Protein AF-B0VG73-F1 (afdb_monomer_lite)

Organism: Cloacimonas acidaminovorans (strain Evry) (NCBI:txid459349)

Secondary structure (DSSP, 8-state):
-HHHHHHHHHHH---THHHHHHHHHHHS-HHHHHHHHHHHHTT-HHHHHHHHHHHHHHHHHHHHHHHHHHHHHHHHHHHHTT-

Structure (mmCIF, N/CA/C/O backbone):
data_AF-B0VG73-F1
#
_entry.id   AF-B0VG73-F1
#
loop_
_atom_site.group_PDB
_atom_site.id
_atom_site.type_symbol
_atom_site.label_atom_id
_atom_site.label_alt_id
_atom_site.label_comp_id
_atom_site.label_asym_id
_atom_site.label_entity_id
_atom_site.label_seq_id
_atom_site.pdbx_PDB_ins_code
_atom_site.Cartn_x
_atom_site.Cartn_y
_atom_site.Cartn_z
_atom_site.occupancy
_atom_site.B_iso_or_equiv
_atom_site.auth_seq_id
_atom_site.auth_comp_id
_atom_site.auth_asym_id
_atom_site.auth_atom_id
_atom_site.pdbx_PDB_model_num
ATOM 1 N N . MET A 1 1 ? -15.452 3.845 2.648 1.00 52.94 1 MET A N 1
ATOM 2 C CA . MET A 1 1 ? -15.103 2.486 3.119 1.00 52.94 1 MET A CA 1
ATOM 3 C C . MET A 1 1 ? -14.891 2.452 4.622 1.00 52.94 1 MET A C 1
ATOM 5 O O . MET A 1 1 ? -15.601 1.708 5.275 1.00 52.94 1 MET A O 1
ATOM 9 N N . CYS A 1 2 ? -14.035 3.309 5.188 1.00 48.00 2 CYS A N 1
ATOM 10 C CA . CYS A 1 2 ? -13.744 3.316 6.630 1.00 48.00 2 CYS A CA 1
ATOM 11 C C . CYS A 1 2 ? -14.990 3.519 7.512 1.00 48.00 2 CYS A C 1
ATOM 13 O O . CYS A 1 2 ? -15.252 2.678 8.358 1.00 48.00 2 CYS A O 1
ATOM 15 N N . ILE A 1 3 ? -15.825 4.529 7.220 1.00 56.31 3 ILE A N 1
ATOM 16 C CA . ILE A 1 3 ? -17.082 4.789 7.959 1.00 56.31 3 ILE A CA 1
ATOM 17 C C . ILE A 1 3 ? -18.061 3.603 7.860 1.00 56.31 3 ILE A C 1
ATOM 19 O O . ILE A 1 3 ? -18.718 3.237 8.827 1.00 56.31 3 ILE A O 1
ATOM 23 N N . TYR A 1 4 ? -18.138 2.964 6.687 1.00 58.47 4 TYR A N 1
ATOM 24 C CA . TYR A 1 4 ? -19.022 1.817 6.461 1.00 58.47 4 TYR A CA 1
ATOM 25 C C . TYR A 1 4 ? -18.537 0.572 7.222 1.00 58.47 4 TYR A C 1
ATOM 27 O O . TYR A 1 4 ? -19.335 -0.116 7.851 1.00 58.47 4 TYR A O 1
ATOM 35 N N . SER A 1 5 ? -17.226 0.309 7.233 1.00 50.81 5 SER A N 1
ATOM 36 C CA . SER A 1 5 ? -16.640 -0.789 8.011 1.00 50.81 5 SER A CA 1
ATOM 37 C C . SER A 1 5 ? -16.711 -0.555 9.519 1.00 50.81 5 SER A C 1
ATOM 39 O O . SER A 1 5 ? -16.844 -1.524 10.250 1.00 50.81 5 SER A O 1
ATOM 41 N N . GLU A 1 6 ? -16.672 0.687 9.996 1.00 57.03 6 GLU A N 1
ATOM 42 C CA . GLU A 1 6 ? -16.756 1.022 11.425 1.00 57.03 6 GLU A CA 1
ATOM 43 C C . GLU A 1 6 ? -18.156 0.753 12.004 1.00 57.03 6 GLU A C 1
ATOM 45 O O . GLU A 1 6 ? -18.288 0.224 13.104 1.00 57.03 6 GLU A O 1
ATOM 50 N N . ILE A 1 7 ? -19.205 1.004 11.213 1.00 60.72 7 ILE A N 1
ATOM 51 C CA . ILE A 1 7 ? -20.601 0.712 11.581 1.00 60.72 7 ILE A CA 1
ATOM 52 C C . ILE A 1 7 ? -20.906 -0.795 11.495 1.00 60.72 7 ILE A C 1
ATOM 54 O O . ILE A 1 7 ? -21.726 -1.321 12.252 1.00 60.72 7 ILE A O 1
ATOM 58 N N . VAL A 1 8 ? -20.253 -1.510 10.574 1.00 58.00 8 VAL A N 1
ATOM 59 C CA . VAL A 1 8 ? -20.535 -2.926 10.286 1.00 58.00 8 VAL A CA 1
ATOM 60 C C . VAL A 1 8 ? -19.635 -3.890 11.083 1.00 58.00 8 VAL A C 1
ATOM 62 O O . VAL A 1 8 ? -20.065 -5.002 11.395 1.00 58.00 8 VAL A O 1
ATOM 65 N N . ALA A 1 9 ? -18.429 -3.481 11.491 1.00 51.41 9 ALA A N 1
ATOM 66 C CA . ALA A 1 9 ? -17.470 -4.316 12.227 1.00 51.41 9 ALA A CA 1
ATOM 67 C C . ALA A 1 9 ? -17.994 -4.883 13.567 1.00 51.41 9 ALA A C 1
ATOM 69 O O . ALA A 1 9 ? -17.762 -6.071 13.813 1.00 51.41 9 ALA A O 1
ATOM 70 N N . PRO A 1 10 ? -18.763 -4.143 14.397 1.00 53.94 10 PRO A N 1
ATOM 71 C CA . PRO A 1 10 ? -19.362 -4.709 15.607 1.00 53.94 10 PRO A CA 1
ATOM 72 C C . PRO A 1 10 ? -20.396 -5.799 15.301 1.00 53.94 10 PRO A C 1
ATOM 74 O O . PRO A 1 10 ? -20.606 -6.700 16.110 1.00 53.94 10 PRO A O 1
ATOM 77 N N . ARG A 1 11 ? -21.036 -5.747 14.121 1.00 50.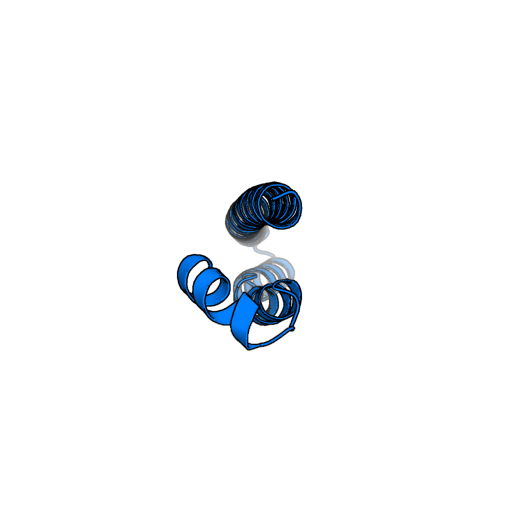41 11 ARG A N 1
ATOM 78 C CA . ARG A 1 11 ? -22.048 -6.728 13.705 1.00 50.41 11 ARG A CA 1
ATOM 79 C C . ARG A 1 11 ? -21.470 -7.977 13.049 1.00 50.41 11 ARG A C 1
ATOM 81 O O . ARG A 1 11 ? -22.139 -9.004 13.081 1.00 50.41 11 ARG A O 1
ATOM 88 N N . LEU A 1 12 ? -20.263 -7.914 12.481 1.00 53.47 12 LEU A N 1
ATOM 89 C CA . LEU A 1 12 ? -19.707 -9.023 11.695 1.00 53.47 12 LEU A CA 1
ATOM 90 C C . LEU A 1 12 ? -18.551 -9.801 12.340 1.00 53.47 12 LEU A C 1
ATOM 92 O O . LEU A 1 12 ? -18.190 -10.835 11.789 1.00 53.47 12 LEU A O 1
ATOM 96 N N . LYS A 1 13 ? -17.977 -9.387 13.484 1.00 52.44 13 LYS A N 1
ATOM 97 C CA . LYS A 1 13 ? -16.847 -10.102 14.143 1.00 52.44 13 LYS A CA 1
ATOM 98 C C . LYS A 1 13 ? -15.645 -10.401 13.216 1.00 52.44 13 LYS A C 1
ATOM 100 O O . LYS A 1 13 ? -14.802 -11.231 13.542 1.00 52.44 13 LYS A O 1
ATOM 105 N N . THR A 1 14 ? -15.532 -9.734 12.070 1.00 46.53 14 THR A N 1
ATOM 106 C CA . THR A 1 14 ? -14.430 -9.918 11.117 1.00 46.53 14 THR A CA 1
ATOM 107 C C . THR A 1 14 ? -13.464 -8.742 11.201 1.00 46.53 14 THR A C 1
ATOM 109 O O . THR A 1 14 ? -13.917 -7.594 11.206 1.00 46.53 14 THR A O 1
ATOM 112 N N . PRO A 1 15 ? -12.143 -8.985 11.232 1.00 54.94 15 PRO A N 1
ATOM 113 C CA . PRO A 1 15 ? -11.166 -7.914 11.332 1.00 54.94 15 PRO A CA 1
ATOM 114 C C . PRO A 1 15 ? -11.198 -7.030 10.077 1.00 54.94 15 PRO A C 1
ATOM 116 O O . PRO A 1 15 ? -11.246 -7.519 8.947 1.00 54.94 15 PRO A O 1
ATOM 119 N N . VAL A 1 16 ? -11.134 -5.710 10.286 1.00 57.62 16 VAL A N 1
ATOM 120 C CA . VAL A 1 16 ? -11.110 -4.661 9.242 1.00 57.62 16 VAL A CA 1
ATOM 121 C C . VAL A 1 16 ? -10.003 -4.907 8.200 1.00 57.62 16 VAL A C 1
ATOM 123 O O . VAL A 1 16 ? -10.127 -4.487 7.052 1.00 57.62 16 VAL A O 1
ATOM 126 N N . SER A 1 17 ? -8.962 -5.666 8.562 1.00 58.97 17 SER A N 1
ATOM 127 C CA . SER A 1 17 ? -7.872 -6.075 7.673 1.00 58.97 17 SER A CA 1
ATOM 128 C C . SER A 1 17 ? -8.335 -6.830 6.424 1.00 58.97 17 SER A C 1
ATOM 130 O O . SER A 1 17 ? -7.763 -6.607 5.362 1.00 58.97 17 SER A O 1
ATOM 132 N N . VAL A 1 18 ? -9.393 -7.648 6.496 1.00 60.06 18 VAL A N 1
ATOM 133 C CA . VAL A 1 18 ? -9.876 -8.431 5.339 1.00 60.06 18 VAL A CA 1
ATOM 134 C C . VAL A 1 18 ? -10.408 -7.511 4.235 1.00 60.06 18 VAL A C 1
ATOM 136 O O . VAL A 1 18 ? -10.114 -7.710 3.057 1.00 60.06 18 VAL A O 1
ATOM 139 N N . PHE A 1 19 ? -11.113 -6.441 4.614 1.00 62.41 19 PHE A N 1
ATOM 140 C CA . PHE A 1 19 ? -11.591 -5.431 3.666 1.00 62.41 19 PHE A CA 1
ATOM 141 C C . PHE A 1 19 ? -10.441 -4.631 3.048 1.00 62.41 19 PHE A C 1
ATOM 143 O O . PHE A 1 19 ? -10.482 -4.305 1.862 1.00 62.41 19 PHE A O 1
ATOM 150 N N . VAL A 1 20 ? -9.395 -4.349 3.830 1.00 64.38 20 VAL A N 1
ATOM 151 C CA . VAL A 1 20 ? -8.203 -3.632 3.360 1.00 64.38 20 VAL A CA 1
ATOM 152 C C . VAL A 1 20 ? -7.417 -4.477 2.353 1.00 64.38 20 VAL A C 1
ATOM 154 O O . VAL A 1 20 ? -7.036 -3.963 1.304 1.00 64.38 20 VAL A O 1
ATOM 157 N N . THR A 1 21 ? -7.230 -5.777 2.599 1.00 67.25 21 THR A N 1
ATOM 158 C CA . THR A 1 21 ? -6.512 -6.671 1.674 1.00 67.25 21 THR A CA 1
ATOM 159 C C . THR A 1 21 ? -7.235 -6.817 0.334 1.00 67.25 21 THR A C 1
ATOM 161 O O . THR A 1 21 ? -6.601 -6.694 -0.713 1.00 67.25 21 THR A O 1
ATOM 164 N N . CYS A 1 22 ? -8.560 -7.005 0.337 1.00 68.00 22 CYS A N 1
ATOM 165 C CA . CYS A 1 22 ? -9.343 -7.076 -0.902 1.00 68.00 22 CYS A CA 1
ATOM 166 C C . CYS A 1 22 ? -9.339 -5.749 -1.678 1.00 68.00 22 CYS A C 1
ATOM 168 O O . CYS A 1 22 ? -9.348 -5.763 -2.907 1.00 68.00 22 CYS A O 1
ATOM 170 N N . ALA A 1 23 ? -9.292 -4.610 -0.979 1.00 66.38 23 ALA A N 1
ATOM 171 C CA . ALA A 1 23 ? -9.208 -3.296 -1.608 1.00 66.38 23 ALA A CA 1
ATOM 172 C C . ALA A 1 23 ? -7.814 -2.998 -2.183 1.00 66.38 23 ALA A C 1
ATOM 174 O O . ALA A 1 23 ? -7.724 -2.334 -3.207 1.00 66.38 23 ALA A O 1
ATOM 175 N N . ILE A 1 24 ? -6.734 -3.500 -1.575 1.00 72.94 24 ILE A N 1
ATOM 176 C CA . ILE A 1 24 ? -5.354 -3.249 -2.026 1.00 72.94 24 ILE A CA 1
ATOM 177 C C . ILE A 1 24 ? -5.064 -3.864 -3.405 1.00 72.94 24 ILE A C 1
ATOM 179 O O . ILE A 1 24 ? -4.388 -3.230 -4.211 1.00 72.94 24 ILE A O 1
ATOM 183 N N . ILE A 1 25 ? -5.589 -5.058 -3.705 1.00 74.56 25 ILE A N 1
ATOM 184 C CA . ILE A 1 25 ? -5.279 -5.801 -4.944 1.00 74.56 25 ILE A CA 1
ATOM 185 C C . ILE A 1 25 ? -5.586 -4.997 -6.230 1.00 74.56 25 ILE A C 1
ATOM 187 O O . ILE A 1 25 ? -4.692 -4.881 -7.066 1.00 74.56 25 ILE A O 1
ATOM 191 N N . PRO A 1 26 ? -6.789 -4.418 -6.427 1.00 67.38 26 PRO A N 1
ATOM 192 C CA . PRO A 1 26 ? -7.080 -3.599 -7.609 1.00 67.38 26 PRO A CA 1
ATOM 193 C C . PRO A 1 26 ? -6.580 -2.150 -7.497 1.00 67.38 26 PRO A C 1
ATOM 195 O O . PRO A 1 26 ? -6.495 -1.452 -8.505 1.00 67.38 26 PRO A O 1
ATOM 198 N N . LEU A 1 27 ? -6.306 -1.673 -6.280 1.00 71.81 27 LEU A N 1
ATOM 199 C CA . LEU A 1 27 ? -5.988 -0.272 -6.007 1.00 71.81 27 LEU A CA 1
ATOM 200 C C . LEU A 1 27 ? -4.521 0.065 -6.293 1.00 71.81 27 LEU A C 1
ATOM 202 O O . LEU A 1 27 ? -4.202 1.207 -6.625 1.00 71.81 27 LEU A O 1
ATOM 206 N N . VAL A 1 28 ? -3.625 -0.920 -6.203 1.00 70.00 28 VAL A N 1
ATOM 207 C CA . VAL A 1 28 ? -2.246 -0.750 -6.664 1.00 70.00 28 VAL A CA 1
ATOM 208 C C . VAL A 1 28 ? -2.259 -0.670 -8.198 1.00 70.00 28 VAL A C 1
ATOM 210 O O . VAL A 1 28 ? -2.797 -1.570 -8.844 1.00 70.00 28 VAL A O 1
ATOM 213 N N . PRO A 1 29 ? -1.678 0.377 -8.814 1.00 75.25 29 PRO A N 1
ATOM 214 C CA . PRO A 1 29 ? -1.705 0.595 -10.261 1.00 75.25 29 PRO A CA 1
ATOM 215 C C . PRO A 1 29 ? -0.830 -0.424 -11.024 1.00 75.25 29 PRO A C 1
ATOM 217 O O . PRO A 1 29 ? 0.200 -0.083 -11.605 1.00 75.25 29 PRO A O 1
ATOM 220 N N . GLY A 1 30 ? -1.255 -1.691 -11.070 1.00 75.12 30 GLY A N 1
ATOM 221 C CA . GLY A 1 30 ? -0.535 -2.786 -11.730 1.00 75.12 30 GLY A CA 1
ATOM 222 C C . GLY A 1 30 ? -0.440 -2.612 -13.247 1.00 75.12 30 GLY A C 1
ATOM 223 O O . GLY A 1 30 ? 0.591 -2.906 -13.846 1.00 75.12 30 GLY A O 1
ATOM 224 N N . ARG A 1 31 ? -1.471 -2.029 -13.873 1.00 75.69 31 ARG A N 1
ATOM 225 C CA . ARG A 1 31 ? -1.459 -1.678 -15.305 1.00 75.69 31 ARG A CA 1
ATOM 226 C C . ARG A 1 31 ? -0.383 -0.647 -15.651 1.00 75.69 31 ARG A C 1
ATOM 228 O O . ARG A 1 31 ? 0.210 -0.731 -16.719 1.00 75.69 31 ARG A O 1
ATOM 235 N N . GLY A 1 32 ? -0.129 0.312 -14.760 1.00 78.75 32 GLY A N 1
ATOM 236 C CA . GLY A 1 32 ? 0.889 1.339 -14.975 1.00 78.75 32 GLY A CA 1
ATOM 237 C C . GLY A 1 32 ? 2.307 0.770 -14.904 1.00 78.75 32 GLY A C 1
ATOM 238 O O . GLY A 1 32 ? 3.150 1.120 -15.729 1.00 78.75 32 GLY A O 1
ATOM 239 N N . LEU A 1 33 ? 2.546 -0.172 -13.986 1.00 79.62 33 LEU A N 1
ATOM 240 C CA . LEU A 1 33 ? 3.803 -0.922 -13.920 1.00 79.62 33 LEU A CA 1
ATOM 241 C C . LEU A 1 33 ? 4.010 -1.786 -15.169 1.00 79.62 33 LEU A C 1
ATOM 243 O O . LEU A 1 33 ? 5.087 -1.758 -15.759 1.00 79.62 33 LE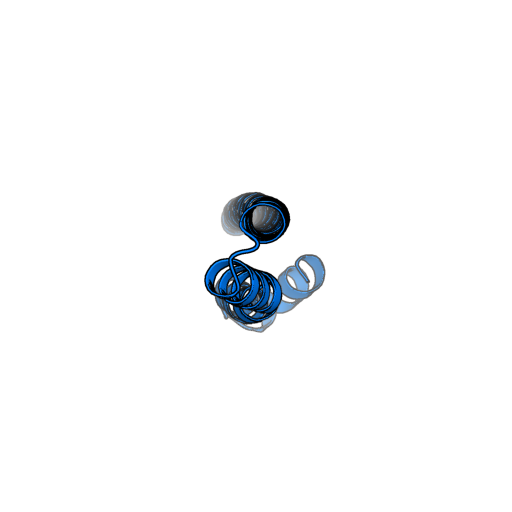U A O 1
ATOM 247 N N . PHE A 1 34 ? 2.969 -2.491 -15.619 1.00 84.12 34 PHE A N 1
ATOM 248 C CA . PHE A 1 34 ? 3.046 -3.333 -16.815 1.00 84.12 34 PHE A CA 1
ATOM 249 C C . PHE A 1 34 ? 3.335 -2.513 -18.081 1.00 84.12 34 PHE A C 1
ATOM 251 O O . PHE A 1 34 ? 4.202 -2.868 -18.876 1.00 84.12 34 PHE A O 1
ATOM 258 N N . ASN A 1 35 ? 2.669 -1.364 -18.229 1.00 82.12 35 ASN A N 1
ATOM 259 C CA . ASN A 1 35 ? 2.905 -0.452 -19.347 1.00 82.12 35 ASN A CA 1
ATOM 260 C C . ASN A 1 35 ? 4.326 0.133 -19.312 1.00 82.12 35 ASN A C 1
ATOM 262 O O . ASN A 1 35 ? 4.985 0.246 -20.341 1.00 82.12 35 ASN A O 1
ATOM 266 N N . SER A 1 36 ? 4.832 0.447 -18.116 1.00 82.00 36 SER A N 1
ATOM 267 C CA . SER A 1 36 ? 6.209 0.917 -17.946 1.00 82.00 36 SER A CA 1
ATOM 268 C C . SER A 1 36 ? 7.240 -0.141 -18.329 1.00 82.00 36 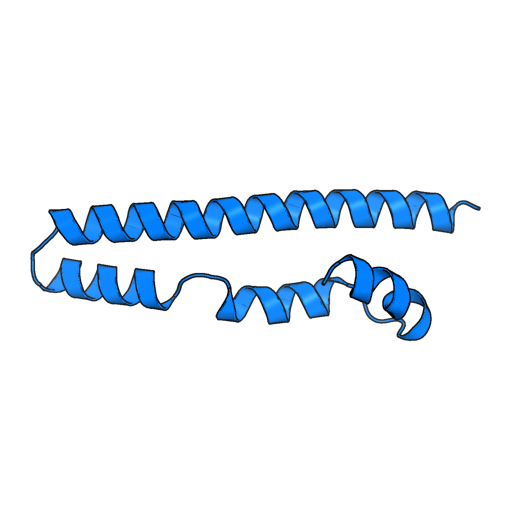SER A C 1
ATOM 270 O O . SER A 1 36 ? 8.236 0.183 -18.968 1.00 82.00 36 SER A O 1
ATOM 272 N N . MET A 1 37 ? 6.994 -1.407 -17.978 1.00 82.75 37 MET A N 1
ATOM 273 C CA . MET A 1 37 ? 7.846 -2.530 -18.372 1.00 82.75 37 MET A CA 1
ATOM 274 C C . MET A 1 37 ? 7.859 -2.707 -19.894 1.00 82.75 37 MET A C 1
ATOM 276 O O . MET A 1 37 ? 8.917 -2.907 -20.483 1.00 82.75 37 MET A O 1
ATOM 280 N N . GLN A 1 38 ? 6.703 -2.566 -20.546 1.00 83.62 38 GLN A N 1
ATOM 281 C CA . GLN A 1 38 ? 6.606 -2.632 -22.003 1.00 83.62 38 GLN A CA 1
ATOM 282 C C . GLN A 1 38 ? 7.374 -1.485 -22.687 1.00 83.62 38 GLN A C 1
ATOM 284 O O . GLN A 1 38 ? 8.101 -1.730 -23.648 1.00 83.62 38 GLN A O 1
ATOM 289 N N . LEU A 1 39 ? 7.277 -0.258 -22.163 1.00 81.12 39 LEU A N 1
ATOM 290 C CA . LEU A 1 39 ? 8.045 0.908 -22.632 1.00 81.12 39 LEU A CA 1
ATOM 291 C C . LEU A 1 39 ? 9.557 0.736 -22.414 1.00 81.12 39 LEU A C 1
ATOM 293 O O . LEU A 1 39 ? 10.354 1.139 -23.259 1.00 81.12 39 LEU A O 1
ATOM 297 N N . TYR A 1 40 ? 9.945 0.095 -21.309 1.00 81.56 40 TYR A N 1
ATOM 298 C CA . TYR A 1 40 ? 11.339 -0.212 -20.994 1.00 81.56 40 TYR A CA 1
ATOM 299 C C . TYR A 1 40 ? 11.937 -1.213 -21.992 1.00 81.56 40 TYR A C 1
ATOM 301 O O . TYR A 1 40 ? 13.028 -0.994 -22.512 1.00 81.56 40 TYR A O 1
ATOM 309 N N . ILE A 1 41 ? 11.190 -2.272 -22.325 1.00 84.62 41 ILE A N 1
ATOM 310 C CA . ILE A 1 41 ? 11.594 -3.270 -23.331 1.00 84.62 41 ILE A CA 1
ATOM 311 C C . ILE A 1 41 ? 11.634 -2.653 -24.740 1.00 84.62 41 ILE A C 1
ATOM 313 O O . ILE A 1 41 ? 12.495 -3.010 -25.539 1.00 84.62 41 ILE A O 1
ATOM 317 N N . ALA A 1 42 ? 10.748 -1.696 -25.037 1.00 83.81 42 ALA A N 1
ATOM 318 C CA . ALA A 1 42 ? 10.728 -0.965 -26.306 1.00 83.81 42 ALA A CA 1
ATOM 319 C C . ALA A 1 42 ? 11.889 0.043 -26.476 1.00 83.81 42 ALA A C 1
ATOM 321 O O . ALA A 1 42 ? 12.009 0.655 -27.535 1.00 83.81 42 ALA A O 1
ATOM 322 N N . GLY A 1 43 ? 12.748 0.222 -25.463 1.00 80.38 43 GLY A N 1
ATOM 323 C CA . GLY A 1 43 ? 13.921 1.103 -25.517 1.00 80.38 43 GLY A CA 1
ATOM 324 C C . GLY A 1 43 ? 13.649 2.566 -25.144 1.00 80.38 43 GLY A C 1
ATOM 325 O O . GLY A 1 43 ? 14.593 3.352 -25.031 1.00 80.38 43 GLY A O 1
ATOM 326 N N . ASP A 1 44 ? 12.393 2.937 -24.872 1.00 78.19 44 ASP A N 1
ATOM 327 C CA . ASP A 1 44 ? 12.006 4.289 -24.454 1.00 78.19 44 ASP A CA 1
ATOM 328 C C . ASP A 1 44 ? 12.102 4.450 -22.926 1.00 78.19 44 ASP A C 1
ATOM 330 O O . ASP A 1 44 ? 11.122 4.537 -22.177 1.00 78.19 44 ASP A O 1
ATOM 334 N N . ASN A 1 45 ? 13.348 4.471 -22.453 1.00 74.06 45 ASN A N 1
ATOM 335 C CA . ASN A 1 45 ? 13.707 4.578 -21.037 1.00 74.06 45 ASN A CA 1
ATOM 336 C C . ASN A 1 45 ? 13.201 5.877 -20.376 1.00 74.06 45 ASN A C 1
ATOM 338 O O . ASN A 1 45 ? 12.969 5.928 -19.162 1.00 74.06 45 ASN A O 1
ATOM 342 N N . LEU A 1 46 ? 13.016 6.935 -21.168 1.00 77.75 46 LEU A N 1
ATOM 343 C CA . LEU A 1 46 ? 12.603 8.253 -20.690 1.00 77.75 46 LEU A CA 1
ATOM 344 C C . LEU A 1 46 ? 11.113 8.254 -20.316 1.00 77.75 46 LEU A C 1
ATOM 346 O O . LEU A 1 46 ? 10.736 8.770 -19.261 1.00 77.75 46 LEU A O 1
ATOM 350 N N . HIS A 1 47 ? 10.275 7.604 -21.125 1.00 78.62 47 HIS A N 1
ATOM 351 C CA . HIS A 1 47 ? 8.857 7.419 -20.817 1.00 78.62 47 HIS A CA 1
ATOM 352 C C . HIS A 1 47 ? 8.625 6.314 -19.781 1.00 78.62 47 HIS A C 1
ATOM 354 O O . HIS A 1 47 ? 7.778 6.481 -18.899 1.00 78.62 47 HIS A O 1
ATOM 360 N N . ALA A 1 48 ? 9.412 5.233 -19.818 1.00 80.25 48 ALA A N 1
ATOM 361 C CA . ALA A 1 48 ? 9.333 4.158 -18.830 1.00 80.25 48 ALA A CA 1
ATOM 362 C C . ALA A 1 48 ? 9.616 4.662 -17.405 1.00 80.25 48 ALA A C 1
ATOM 364 O O . ALA A 1 48 ? 8.824 4.427 -16.495 1.00 80.25 48 ALA A O 1
ATOM 365 N N . SER A 1 49 ? 10.703 5.413 -17.204 1.00 79.94 49 SER A N 1
ATOM 366 C CA . SER A 1 49 ? 11.065 5.951 -15.883 1.00 79.94 49 SER A CA 1
ATOM 367 C C . SER A 1 49 ? 10.030 6.940 -15.333 1.00 79.94 49 SER A C 1
ATOM 369 O O . SER A 1 49 ? 9.677 6.863 -14.153 1.00 79.94 49 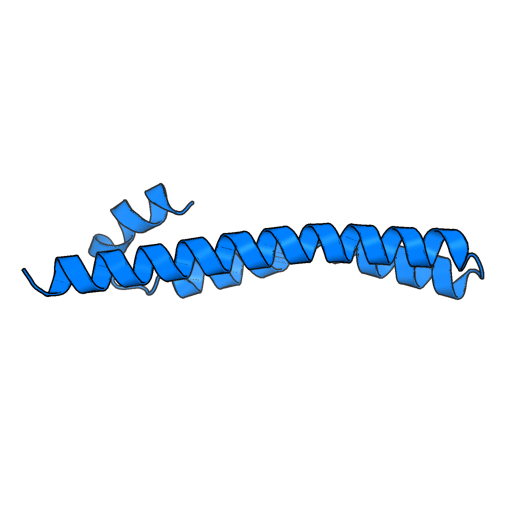SER A O 1
ATOM 371 N N . LYS A 1 50 ? 9.475 7.820 -16.180 1.00 83.88 50 LYS A N 1
ATOM 372 C CA . LYS A 1 50 ? 8.373 8.723 -15.799 1.00 83.88 50 LYS A CA 1
ATOM 373 C C . LYS A 1 50 ? 7.129 7.960 -15.353 1.00 83.88 50 LYS A C 1
ATOM 375 O O . LYS A 1 50 ? 6.542 8.302 -14.326 1.00 83.88 50 LYS A O 1
ATOM 380 N N . ALA A 1 51 ? 6.739 6.932 -16.102 1.00 83.50 51 ALA A N 1
ATOM 381 C CA . ALA A 1 51 ? 5.565 6.128 -15.787 1.00 83.50 51 ALA A CA 1
ATOM 382 C C . ALA A 1 51 ? 5.753 5.338 -14.476 1.00 83.50 51 ALA A C 1
ATOM 384 O O . ALA A 1 51 ? 4.858 5.345 -13.626 1.00 83.50 51 ALA A O 1
ATOM 385 N N . ILE A 1 52 ? 6.942 4.769 -14.241 1.00 83.69 52 ILE A N 1
ATOM 386 C CA . ILE A 1 52 ? 7.284 4.095 -12.977 1.00 83.69 52 ILE A CA 1
ATOM 387 C C . ILE A 1 52 ? 7.181 5.075 -11.809 1.00 83.69 52 ILE A C 1
ATOM 389 O O . ILE A 1 52 ? 6.493 4.782 -10.833 1.00 83.69 52 ILE A O 1
ATOM 393 N N . LEU A 1 53 ? 7.788 6.259 -11.916 1.00 86.19 53 LEU A N 1
ATOM 394 C CA . LEU A 1 53 ? 7.735 7.267 -10.855 1.00 86.19 53 LEU A CA 1
ATOM 395 C C . LEU A 1 53 ? 6.304 7.721 -10.552 1.00 86.19 53 LEU A C 1
ATOM 397 O O . LEU A 1 53 ? 5.932 7.797 -9.382 1.00 86.19 53 LEU A O 1
ATOM 401 N N . GLN A 1 54 ? 5.472 7.964 -11.569 1.00 86.19 54 GLN A N 1
ATOM 402 C CA . GLN A 1 54 ? 4.062 8.291 -11.336 1.00 86.19 54 GLN A CA 1
ATOM 403 C C . GLN A 1 54 ? 3.321 7.162 -10.618 1.00 86.19 54 GLN A C 1
ATOM 405 O O . GLN A 1 54 ? 2.596 7.420 -9.657 1.00 86.19 54 GLN A O 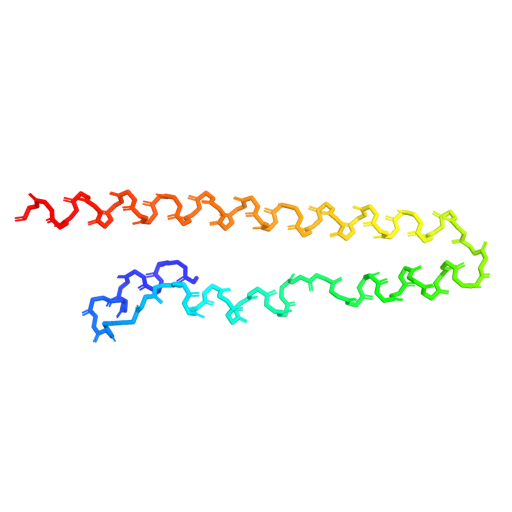1
ATOM 410 N N . THR A 1 55 ? 3.504 5.913 -11.050 1.00 87.19 55 THR A N 1
ATOM 411 C CA . THR A 1 55 ? 2.836 4.769 -10.408 1.00 87.19 55 THR A CA 1
ATOM 412 C C . THR A 1 55 ? 3.296 4.568 -8.970 1.00 87.19 55 THR A C 1
ATOM 414 O O . THR A 1 55 ? 2.463 4.301 -8.104 1.00 87.19 55 THR A O 1
ATOM 417 N N . LEU A 1 56 ? 4.585 4.775 -8.695 1.00 87.38 56 LEU A N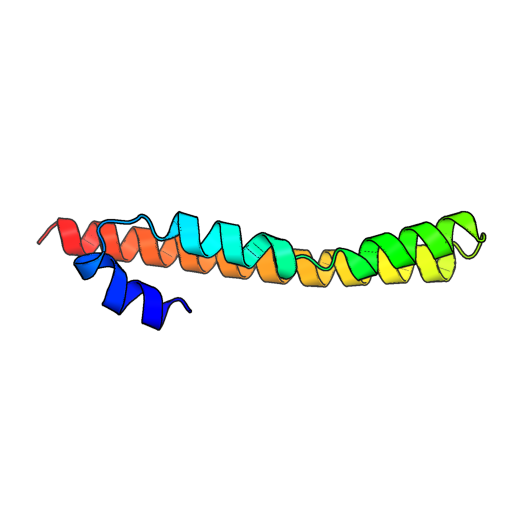 1
ATOM 418 C CA . LEU A 1 56 ? 5.157 4.701 -7.357 1.00 87.38 56 LEU A CA 1
ATOM 419 C C . LEU A 1 56 ? 4.609 5.806 -6.447 1.00 87.38 56 LEU A C 1
ATOM 421 O O . LEU A 1 56 ? 4.263 5.530 -5.304 1.00 87.38 56 LEU A O 1
ATOM 425 N N . LEU A 1 57 ? 4.472 7.036 -6.951 1.00 88.69 57 LEU A N 1
ATOM 426 C CA . LEU A 1 57 ? 3.880 8.148 -6.199 1.00 88.69 57 LEU A CA 1
ATOM 427 C C . LEU A 1 57 ? 2.405 7.885 -5.864 1.00 88.69 57 LEU A C 1
ATOM 429 O O . LEU A 1 57 ? 1.975 8.092 -4.727 1.00 88.69 57 LEU A O 1
ATOM 433 N N . ILE A 1 58 ? 1.631 7.377 -6.824 1.00 87.12 58 ILE A N 1
ATOM 434 C CA . ILE A 1 58 ? 0.218 7.038 -6.608 1.00 87.12 58 ILE A CA 1
ATOM 435 C C . ILE A 1 58 ? 0.100 5.893 -5.593 1.00 87.12 58 ILE A C 1
ATOM 437 O O . ILE A 1 58 ? -0.619 6.016 -4.605 1.00 87.12 58 ILE A O 1
ATOM 441 N N . ALA A 1 59 ? 0.855 4.807 -5.768 1.00 86.44 59 ALA A N 1
ATOM 442 C CA . ALA A 1 59 ? 0.858 3.689 -4.825 1.00 86.44 59 ALA A CA 1
ATOM 443 C C . ALA A 1 59 ? 1.344 4.112 -3.425 1.00 86.44 59 ALA A C 1
ATOM 445 O O . ALA A 1 59 ? 0.778 3.693 -2.415 1.00 86.44 59 ALA A O 1
ATOM 446 N N . GLY A 1 60 ? 2.355 4.980 -3.360 1.00 86.56 60 GLY A N 1
ATOM 447 C CA . GLY A 1 60 ? 2.909 5.512 -2.119 1.00 86.56 60 GLY A CA 1
ATOM 448 C C . GLY A 1 60 ? 1.897 6.343 -1.337 1.00 86.56 60 GLY A C 1
ATOM 449 O O . GLY A 1 60 ? 1.701 6.107 -0.146 1.00 86.56 60 GLY A O 1
ATOM 450 N N . THR A 1 61 ? 1.192 7.262 -2.000 1.00 89.06 61 THR A N 1
ATOM 451 C CA . THR A 1 61 ? 0.153 8.080 -1.344 1.00 89.06 61 THR A CA 1
ATOM 452 C C . THR A 1 61 ? -0.993 7.222 -0.807 1.00 89.06 61 THR A C 1
ATOM 454 O O . THR A 1 61 ? -1.430 7.421 0.327 1.00 89.06 61 THR A O 1
ATOM 457 N N . ILE A 1 62 ? -1.417 6.210 -1.567 1.00 85.56 62 ILE A N 1
ATOM 458 C CA . ILE A 1 62 ? -2.431 5.238 -1.141 1.00 85.56 62 ILE A CA 1
ATOM 459 C C . ILE A 1 62 ? -1.952 4.448 0.085 1.00 85.56 62 ILE A C 1
ATOM 461 O O . ILE A 1 62 ? -2.680 4.346 1.073 1.00 85.56 62 ILE A O 1
ATOM 465 N N . SER A 1 63 ? -0.720 3.930 0.059 1.00 85.00 63 SER A N 1
ATOM 466 C CA . SER A 1 63 ? -0.142 3.182 1.181 1.00 85.00 63 SER A CA 1
ATOM 467 C C . SER A 1 63 ? -0.071 4.025 2.456 1.00 85.00 63 SER A C 1
ATOM 469 O O . SER A 1 63 ? -0.402 3.538 3.537 1.00 85.00 63 SER A O 1
ATOM 471 N N . ILE A 1 64 ? 0.332 5.292 2.340 1.00 86.06 64 ILE A N 1
ATOM 472 C CA . ILE A 1 64 ? 0.418 6.220 3.474 1.00 86.06 64 ILE A CA 1
ATOM 473 C C . ILE A 1 64 ? -0.978 6.504 4.042 1.00 86.06 64 ILE A C 1
ATOM 475 O O . ILE A 1 64 ? -1.172 6.431 5.255 1.00 86.06 64 ILE A O 1
ATOM 479 N N . ALA A 1 65 ? -1.969 6.764 3.184 1.00 83.69 65 ALA A N 1
ATOM 480 C CA . ALA A 1 65 ? -3.344 7.007 3.616 1.00 83.69 65 ALA A CA 1
ATOM 481 C C . ALA A 1 65 ? -3.927 5.807 4.382 1.00 83.69 65 ALA A C 1
ATOM 483 O O . ALA A 1 65 ? -4.527 5.980 5.445 1.00 83.69 65 ALA A O 1
ATOM 484 N N . ILE A 1 66 ? -3.703 4.587 3.885 1.00 77.88 66 ILE A N 1
ATOM 485 C CA . ILE A 1 66 ? -4.164 3.357 4.543 1.00 77.88 66 ILE A CA 1
ATOM 486 C C . ILE A 1 66 ? -3.457 3.158 5.888 1.00 77.88 66 ILE A C 1
ATOM 488 O O . ILE A 1 66 ? -4.118 2.828 6.874 1.00 77.88 66 ILE A O 1
ATOM 492 N N . ALA A 1 67 ? -2.142 3.389 5.959 1.00 80.88 67 ALA A N 1
ATOM 493 C CA . ALA A 1 67 ? -1.382 3.266 7.201 1.00 80.88 67 ALA A CA 1
ATOM 494 C C . ALA A 1 67 ? -1.903 4.222 8.287 1.00 80.88 67 ALA A C 1
ATOM 496 O O . ALA A 1 67 ? -2.111 3.805 9.427 1.00 80.88 67 ALA A O 1
ATOM 497 N N . ILE A 1 68 ? -2.184 5.478 7.923 1.00 81.12 68 ILE A N 1
ATOM 498 C CA . ILE A 1 68 ? -2.738 6.482 8.843 1.00 81.12 68 ILE A CA 1
ATOM 499 C C . ILE A 1 68 ? -4.122 6.052 9.334 1.00 81.12 68 ILE A C 1
ATOM 501 O O . ILE A 1 68 ? -4.350 5.999 10.543 1.00 81.12 68 ILE A O 1
ATOM 505 N N . VAL A 1 69 ? -5.027 5.692 8.418 1.00 76.38 69 VAL A N 1
ATOM 506 C CA . VAL A 1 69 ? -6.383 5.237 8.762 1.00 76.38 69 VAL A CA 1
ATOM 507 C C . VAL A 1 69 ? -6.328 4.025 9.686 1.00 76.38 69 VAL A C 1
ATOM 509 O O . VAL A 1 69 ? -6.971 4.034 10.730 1.00 76.38 69 VAL A O 1
ATOM 512 N N . SER A 1 70 ? -5.524 3.011 9.358 1.00 72.81 70 SER A N 1
ATOM 513 C CA . SER A 1 70 ? -5.393 1.809 10.185 1.00 72.81 70 SER A CA 1
ATOM 514 C C . SER A 1 70 ? -4.873 2.125 11.588 1.00 72.81 70 SER A C 1
ATOM 516 O O . SER A 1 70 ? -5.307 1.494 12.554 1.00 72.81 70 SER A O 1
ATOM 518 N N . SER A 1 71 ? -3.957 3.088 11.715 1.00 78.12 71 SER A N 1
ATOM 519 C CA . SER A 1 71 ? -3.425 3.517 13.010 1.00 78.12 71 SER A CA 1
ATOM 520 C C . SER A 1 71 ? -4.500 4.212 13.854 1.00 78.12 71 SER A C 1
ATOM 522 O O . SER A 1 71 ? -4.674 3.888 15.030 1.00 78.12 71 SER A O 1
ATOM 524 N N . VAL A 1 72 ? -5.290 5.099 13.237 1.00 76.50 72 VAL A N 1
ATOM 525 C CA . VAL A 1 72 ? -6.416 5.791 13.887 1.00 76.50 72 VAL A CA 1
ATOM 526 C C . VAL A 1 72 ? -7.507 4.802 14.306 1.00 76.50 72 VAL A C 1
ATOM 528 O O . VAL A 1 72 ? -7.956 4.836 15.450 1.00 76.50 72 VAL A O 1
ATOM 531 N N . THR A 1 73 ? -7.897 3.870 13.433 1.00 71.50 73 THR A N 1
ATOM 532 C CA . THR A 1 73 ? -8.923 2.862 13.746 1.00 71.50 73 THR A CA 1
ATOM 533 C C . THR A 1 73 ? -8.483 1.939 14.885 1.00 71.50 73 THR A C 1
ATOM 535 O O . THR A 1 73 ? -9.277 1.639 15.777 1.00 71.50 73 THR A O 1
ATOM 538 N N . ASN A 1 74 ? -7.208 1.530 14.918 1.00 69.25 74 ASN A N 1
ATOM 539 C CA . ASN A 1 74 ? -6.673 0.756 16.042 1.00 69.25 74 ASN A CA 1
ATOM 540 C C . ASN A 1 74 ? -6.685 1.550 17.354 1.00 69.25 74 ASN A C 1
ATOM 542 O O . ASN A 1 74 ? -6.974 0.976 18.404 1.00 69.25 74 ASN A O 1
ATOM 546 N N . LEU A 1 75 ? -6.397 2.854 17.311 1.00 75.81 75 LEU A N 1
ATOM 547 C CA . LEU A 1 75 ? -6.426 3.715 18.493 1.00 75.81 75 LEU A CA 1
ATOM 548 C C . LEU A 1 75 ? -7.848 3.861 19.063 1.00 75.81 75 LEU A C 1
ATOM 550 O O . LEU A 1 75 ? -8.033 3.717 20.271 1.00 75.81 75 LEU A O 1
ATOM 554 N N . ILE A 1 76 ? -8.848 4.076 18.202 1.00 70.81 76 ILE A N 1
ATOM 555 C CA . ILE A 1 76 ? -10.262 4.210 18.593 1.00 70.81 76 ILE A CA 1
ATOM 556 C C . ILE A 1 76 ? -10.794 2.897 19.181 1.00 70.81 76 ILE A C 1
ATOM 558 O O . ILE A 1 76 ? -11.379 2.907 20.264 1.00 70.81 76 ILE A O 1
ATOM 562 N N . ASN A 1 77 ? -10.521 1.757 18.535 1.00 65.69 77 ASN A N 1
ATOM 563 C CA . ASN A 1 77 ? -10.907 0.442 19.062 1.00 65.69 77 ASN A CA 1
ATOM 564 C C . ASN A 1 77 ? -10.290 0.175 20.441 1.00 65.69 77 ASN A C 1
ATOM 566 O O . ASN A 1 77 ? -10.954 -0.363 21.327 1.00 65.69 77 ASN A O 1
ATOM 570 N N . LYS A 1 78 ? -9.032 0.580 20.652 1.00 66.19 78 LYS A N 1
ATOM 571 C CA . LYS A 1 78 ? -8.352 0.415 21.942 1.00 66.19 78 LYS A CA 1
ATOM 572 C C . LYS A 1 78 ? -8.941 1.310 23.038 1.00 66.19 78 LYS A C 1
ATOM 574 O O . LYS A 1 78 ? -8.922 0.906 24.196 1.00 66.19 78 LYS A O 1
ATOM 579 N N . LEU A 1 79 ? -9.461 2.491 22.688 1.00 68.31 79 LEU A N 1
ATOM 580 C CA . LEU A 1 79 ? -10.174 3.375 23.618 1.00 68.31 79 LEU A CA 1
ATOM 581 C C . LEU A 1 79 ? -11.562 2.826 23.978 1.00 68.31 79 LEU A C 1
ATOM 583 O O . LEU A 1 79 ? -11.932 2.823 25.148 1.00 68.31 79 LEU A O 1
ATOM 587 N N . MET A 1 80 ? -12.309 2.341 22.984 1.00 64.12 80 MET A N 1
ATOM 588 C CA . MET A 1 80 ? -13.682 1.858 23.163 1.00 64.12 80 MET A CA 1
ATOM 589 C C . MET A 1 80 ? -13.754 0.514 23.896 1.00 64.12 80 MET A C 1
ATOM 591 O O . MET A 1 80 ? -14.694 0.291 24.639 1.00 64.12 80 MET A O 1
ATOM 595 N N . ASN A 1 81 ? -12.743 -0.352 23.764 1.00 56.25 81 ASN A N 1
ATOM 596 C CA . ASN A 1 81 ? -12.668 -1.622 24.501 1.00 56.25 81 ASN A CA 1
ATOM 597 C C . ASN A 1 81 ? -12.128 -1.465 25.944 1.00 56.25 81 ASN A C 1
ATOM 599 O O . ASN A 1 81 ? -11.841 -2.461 26.613 1.00 56.25 81 ASN A O 1
ATOM 603 N N . ARG A 1 82 ? -11.896 -0.223 26.392 1.00 49.56 82 ARG A N 1
ATOM 604 C CA . ARG A 1 82 ? -11.419 0.140 27.739 1.00 49.56 82 ARG A CA 1
ATOM 605 C C . ARG A 1 82 ? -12.499 0.820 28.594 1.00 49.56 82 ARG A C 1
ATOM 607 O O . ARG A 1 82 ? -12.223 1.077 29.765 1.00 49.56 82 ARG A O 1
ATOM 614 N N . PHE A 1 83 ? -13.662 1.101 28.005 1.00 45.09 83 PHE A N 1
ATOM 615 C CA . PHE A 1 83 ? -14.924 1.442 28.664 1.00 45.09 83 PHE A CA 1
ATOM 616 C C . PHE A 1 83 ? -15.847 0.221 28.637 1.00 45.09 83 PHE A C 1
ATOM 618 O O . PHE A 1 83 ? -16.662 0.104 29.576 1.00 45.09 83 PHE A O 1
#

Foldseek 3Di:
DLVVCVVCCVVPVDDPVVVVVVCLPVQQPVVLLVVLVVCVVVVNPVVSVVSVVVSCVSNVVVVVVVVVSVVVVVVVVVVVVVD

Sequence (83 aa):
MCIYSEIVAPRLKTPVSVFVTCAIIPLVPGRGLFNSMQLYIAGDNLHASKAILQTLLIAGTISIAIAIVSSVTNLINKLMNRF

pLDDT: mean 71.92, std 12.35, range [45.09, 89.06]

Radius of gyration: 17.99 Å; chains: 1; bounding box: 36×19×55 Å

InterPro domains:
  IPR024528 Threonine/Serine exporter, ThrE [PF12821] (2-72)